Protein AF-A0A7W0RHY7-F1 (afdb_monomer_lite)

Sequence (65 aa):
MTLRLDADRAAELEAVAHTNDQSVAEVIRDAIDLMIQNAKNDKEFQARLKASMERNARVLERLAG

Radius of gyration: 18.5 Å; chains: 1; bounding box: 47×34×35 Å

pLDDT: mean 95.83, std 4.2, range [76.06, 98.38]

Secondary structure (DSSP, 8-state):
------HHHHHHHHHHHHHTT--HHHHHHHHHHHHHHHHHH-HHHHHHHHHHHHHHHHHHHHHH-

Structure (mmCIF, N/CA/C/O backbone):
data_AF-A0A7W0RHY7-F1
#
_entry.id   AF-A0A7W0RHY7-F1
#
loop_
_atom_site.group_PDB
_atom_site.id
_atom_site.type_symbol
_atom_site.label_atom_id
_atom_site.label_alt_id
_atom_site.label_comp_id
_atom_site.label_asym_id
_atom_site.label_entity_id
_atom_site.label_seq_id
_atom_site.pdbx_PDB_ins_code
_atom_site.Cartn_x
_atom_site.Cartn_y
_atom_site.Cartn_z
_atom_site.occupancy
_atom_site.B_iso_or_equiv
_atom_site.auth_seq_id
_atom_site.auth_comp_id
_atom_site.auth_asym_id
_atom_site.auth_atom_id
_atom_site.pdbx_PDB_model_num
ATOM 1 N N . MET A 1 1 ? -9.758 -5.600 -11.181 1.00 76.06 1 MET A N 1
ATOM 2 C CA . MET A 1 1 ? -9.024 -4.319 -11.078 1.00 76.06 1 MET A CA 1
ATOM 3 C C . MET A 1 1 ? -7.919 -4.334 -12.123 1.00 76.06 1 MET A C 1
ATOM 5 O O . MET A 1 1 ? -7.298 -5.377 -12.267 1.00 76.06 1 MET A O 1
ATOM 9 N N . THR A 1 2 ? -7.693 -3.234 -12.844 1.00 85.12 2 THR A N 1
ATOM 10 C CA . THR A 1 2 ? -6.617 -3.125 -13.847 1.00 85.12 2 THR A CA 1
ATOM 11 C C . THR A 1 2 ? -5.644 -2.043 -13.399 1.00 85.12 2 THR A C 1
ATOM 13 O O . THR A 1 2 ? -6.059 -0.902 -13.208 1.00 85.12 2 THR A O 1
ATOM 16 N N . LEU A 1 3 ? -4.372 -2.398 -13.218 1.00 85.75 3 LEU A N 1
ATOM 17 C CA . LEU A 1 3 ? -3.305 -1.452 -12.899 1.00 85.75 3 LEU A CA 1
ATOM 18 C C . LEU A 1 3 ? -2.687 -0.955 -14.207 1.00 85.75 3 LEU A C 1
ATOM 20 O O . LEU A 1 3 ? -2.293 -1.762 -15.045 1.00 85.75 3 LEU A O 1
ATOM 24 N N . ARG A 1 4 ? -2.636 0.365 -14.399 1.00 91.69 4 ARG A N 1
ATOM 25 C CA . ARG A 1 4 ? -1.938 0.977 -15.533 1.00 91.69 4 ARG A CA 1
ATOM 26 C C . ARG A 1 4 ? -0.588 1.474 -15.049 1.00 91.69 4 ARG A C 1
ATOM 28 O O . ARG A 1 4 ? -0.542 2.291 -14.134 1.00 91.69 4 ARG A O 1
ATOM 35 N N . LEU A 1 5 ? 0.468 0.975 -15.671 1.00 91.38 5 LEU A N 1
ATOM 36 C CA . LEU A 1 5 ? 1.838 1.417 -15.463 1.00 91.38 5 LEU A CA 1
ATOM 37 C C . LEU A 1 5 ? 2.332 2.057 -16.758 1.00 91.38 5 LEU A C 1
ATOM 39 O O . LEU A 1 5 ? 1.917 1.653 -17.848 1.00 91.38 5 LEU A O 1
ATOM 43 N N . ASP A 1 6 ? 3.180 3.071 -16.631 1.00 96.50 6 ASP A N 1
ATOM 44 C CA . ASP A 1 6 ? 3.997 3.512 -17.754 1.00 96.50 6 ASP A CA 1
ATOM 45 C C . ASP A 1 6 ? 4.989 2.402 -18.155 1.00 96.50 6 ASP A C 1
ATOM 47 O O . ASP A 1 6 ? 5.221 1.452 -17.401 1.00 96.50 6 ASP A O 1
ATOM 51 N N . ALA A 1 7 ? 5.516 2.490 -19.377 1.00 94.94 7 ALA A N 1
ATOM 52 C CA . ALA A 1 7 ? 6.337 1.430 -19.956 1.00 94.94 7 ALA A CA 1
ATOM 53 C C . ALA A 1 7 ? 7.615 1.170 -19.143 1.00 94.94 7 ALA A C 1
ATOM 55 O O . ALA A 1 7 ? 7.973 0.011 -18.932 1.00 94.94 7 ALA A O 1
ATOM 56 N N . ASP A 1 8 ? 8.250 2.231 -18.644 1.00 97.12 8 ASP A N 1
ATOM 57 C CA . ASP A 1 8 ? 9.493 2.130 -17.879 1.00 97.12 8 ASP A CA 1
ATOM 58 C C . ASP A 1 8 ? 9.238 1.410 -16.549 1.00 97.12 8 ASP A C 1
ATOM 60 O O . ASP A 1 8 ? 9.914 0.436 -16.220 1.00 97.12 8 ASP A O 1
ATOM 64 N N . ARG A 1 9 ? 8.175 1.792 -15.831 1.00 95.38 9 ARG A N 1
ATOM 65 C CA . ARG A 1 9 ? 7.783 1.142 -14.573 1.00 95.38 9 ARG A CA 1
ATOM 66 C C . ARG A 1 9 ? 7.382 -0.320 -14.758 1.00 95.38 9 ARG A C 1
ATOM 68 O O . ARG A 1 9 ? 7.626 -1.139 -13.874 1.00 95.38 9 ARG A O 1
ATOM 75 N N . ALA A 1 10 ? 6.723 -0.649 -15.869 1.00 95.50 10 ALA A N 1
ATOM 76 C CA . ALA A 1 10 ? 6.352 -2.026 -16.177 1.00 95.50 10 ALA A CA 1
ATOM 77 C C . ALA A 1 10 ? 7.602 -2.896 -16.379 1.00 95.50 10 ALA A C 1
ATOM 79 O O . ALA A 1 10 ? 7.698 -3.960 -15.771 1.00 95.50 10 ALA A O 1
ATOM 80 N N . ALA A 1 11 ? 8.581 -2.403 -17.144 1.00 97.06 11 ALA A N 1
ATOM 81 C CA . ALA A 1 11 ? 9.845 -3.097 -17.374 1.00 97.06 11 ALA A CA 1
ATOM 82 C C . ALA A 1 11 ? 10.657 -3.277 -16.078 1.00 97.06 11 ALA A C 1
ATOM 84 O O . ALA A 1 11 ? 11.186 -4.359 -15.823 1.00 97.06 11 ALA A O 1
ATOM 85 N N . GLU A 1 12 ? 10.718 -2.248 -15.225 1.00 97.25 12 GLU A N 1
ATOM 86 C CA . GLU A 1 12 ? 11.364 -2.338 -13.909 1.00 97.25 12 GLU A CA 1
ATOM 87 C C . GLU A 1 12 ? 10.712 -3.413 -13.026 1.00 97.25 12 GLU A C 1
ATOM 89 O O . GLU A 1 12 ? 11.403 -4.237 -12.423 1.00 97.25 12 GLU A O 1
ATOM 94 N N . LEU A 1 13 ? 9.378 -3.436 -12.968 1.00 96.00 13 LEU A N 1
ATOM 95 C CA . LEU A 1 13 ? 8.637 -4.409 -12.169 1.00 96.00 13 LEU A CA 1
ATOM 96 C C . LEU A 1 13 ? 8.808 -5.841 -12.697 1.00 96.00 13 LEU A C 1
ATOM 98 O O . LEU A 1 13 ? 8.970 -6.766 -11.902 1.00 96.00 13 LEU A O 1
ATOM 102 N N . GLU A 1 14 ? 8.799 -6.026 -14.018 1.00 96.44 14 GLU A N 1
ATOM 103 C CA . GLU A 1 14 ? 9.075 -7.315 -14.660 1.00 96.44 14 GLU A CA 1
ATOM 104 C C . GLU A 1 14 ? 10.484 -7.817 -14.331 1.00 96.44 14 GLU A C 1
ATOM 106 O O . GLU A 1 14 ? 10.646 -8.981 -13.964 1.00 96.44 14 GLU A O 1
ATOM 111 N N . ALA A 1 15 ? 11.492 -6.940 -14.383 1.00 97.81 15 ALA A N 1
ATOM 112 C CA . ALA A 1 15 ? 12.869 -7.290 -14.048 1.00 97.81 15 ALA A CA 1
ATOM 113 C C . ALA A 1 15 ? 13.020 -7.725 -12.580 1.00 97.81 15 ALA A C 1
ATOM 115 O O . ALA A 1 15 ? 13.692 -8.720 -12.293 1.00 97.81 15 ALA A O 1
ATOM 116 N N . VAL A 1 16 ? 12.371 -7.017 -11.650 1.00 96.56 16 VAL A N 1
ATOM 117 C CA . VAL A 1 16 ? 12.358 -7.383 -10.224 1.00 96.56 16 VAL A CA 1
ATOM 118 C C . VAL A 1 16 ? 11.667 -8.728 -10.011 1.00 96.56 16 VAL A C 1
ATOM 120 O O . VAL A 1 16 ? 12.212 -9.590 -9.325 1.00 96.56 16 VAL A O 1
ATOM 123 N N . ALA A 1 17 ? 10.492 -8.926 -10.613 1.00 97.38 17 ALA A N 1
ATOM 124 C CA . ALA A 1 17 ? 9.734 -10.166 -10.489 1.00 97.38 17 ALA A CA 1
ATOM 125 C C . ALA A 1 17 ? 10.540 -11.364 -11.015 1.00 97.38 17 ALA A C 1
ATOM 127 O O . ALA A 1 17 ? 10.725 -12.347 -10.299 1.00 97.38 17 ALA A O 1
ATOM 128 N N . HIS A 1 18 ? 11.116 -11.230 -12.213 1.00 97.38 18 HIS A N 1
ATOM 129 C CA . HIS A 1 18 ? 11.949 -12.261 -12.826 1.00 97.38 18 HIS A CA 1
ATOM 130 C C . HIS A 1 18 ? 13.189 -12.591 -11.983 1.00 97.38 18 HIS A C 1
ATOM 132 O O . HIS A 1 18 ? 13.528 -13.757 -11.824 1.00 97.38 18 HIS A O 1
ATOM 138 N N . THR A 1 19 ? 13.868 -11.587 -11.421 1.00 97.94 19 THR A N 1
ATOM 139 C CA . THR A 1 19 ? 15.066 -11.802 -10.583 1.00 97.94 19 THR A CA 1
ATOM 140 C C . THR A 1 19 ? 14.755 -12.593 -9.308 1.00 97.94 19 THR A C 1
ATOM 142 O O . THR A 1 19 ? 15.622 -13.300 -8.801 1.00 97.94 19 THR A O 1
ATOM 145 N N . ASN A 1 20 ? 13.525 -12.486 -8.801 1.00 95.94 20 ASN A N 1
ATOM 146 C CA . ASN A 1 20 ? 13.068 -13.170 -7.594 1.00 95.94 20 ASN A CA 1
ATOM 147 C C . ASN A 1 20 ? 12.306 -14.479 -7.884 1.00 95.94 20 ASN A C 1
ATOM 149 O O . ASN A 1 20 ? 11.697 -15.020 -6.965 1.00 95.94 20 ASN A O 1
ATOM 153 N N . ASP A 1 21 ? 12.297 -14.970 -9.131 1.00 97.31 21 ASP A N 1
ATOM 154 C CA . ASP A 1 21 ? 11.507 -16.137 -9.564 1.00 97.31 21 ASP A CA 1
ATOM 155 C C . ASP A 1 21 ? 10.000 -16.016 -9.233 1.00 97.31 21 ASP A C 1
ATOM 157 O O . ASP A 1 21 ? 9.310 -17.004 -8.975 1.00 97.31 21 ASP A O 1
ATOM 161 N N . GLN A 1 22 ? 9.466 -14.789 -9.247 1.00 97.56 22 GLN A N 1
ATOM 162 C CA . GLN A 1 22 ? 8.057 -14.488 -8.980 1.00 97.56 22 GLN A CA 1
ATOM 163 C C . GLN A 1 22 ? 7.355 -13.964 -10.236 1.00 97.56 22 GLN A C 1
ATOM 165 O O . GLN A 1 22 ? 7.954 -13.338 -11.111 1.00 97.56 22 GLN A O 1
ATOM 170 N N . SER A 1 23 ? 6.036 -14.145 -10.312 1.00 96.81 23 SER A N 1
ATOM 171 C CA . SER A 1 23 ? 5.228 -13.420 -11.293 1.00 96.81 23 SER A CA 1
ATOM 172 C C . SER A 1 23 ? 5.013 -11.964 -10.866 1.00 96.81 23 SER A C 1
ATOM 174 O O . SER A 1 23 ? 4.889 -11.650 -9.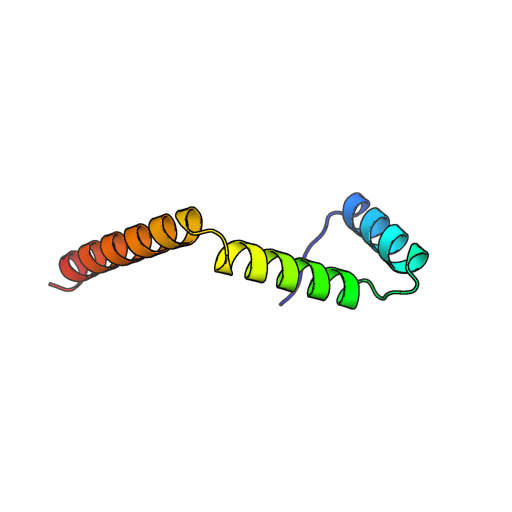682 1.00 96.81 23 SER A O 1
ATOM 176 N N . VAL A 1 24 ? 4.849 -11.061 -11.840 1.00 94.06 24 VAL A N 1
ATOM 177 C CA . VAL A 1 24 ? 4.458 -9.658 -11.584 1.00 94.06 24 VAL A CA 1
ATOM 178 C C . VAL A 1 24 ? 3.199 -9.576 -10.711 1.00 94.06 24 VAL A C 1
ATOM 180 O O . VAL A 1 24 ? 3.082 -8.713 -9.842 1.00 94.06 24 VAL A O 1
ATOM 183 N N . ALA A 1 25 ? 2.251 -10.496 -10.910 1.00 93.62 25 ALA A N 1
ATOM 184 C CA . ALA A 1 25 ? 1.021 -10.541 -10.131 1.00 93.62 25 ALA A CA 1
ATOM 185 C C . ALA A 1 25 ? 1.261 -10.880 -8.651 1.00 93.62 25 ALA A C 1
ATOM 187 O O . ALA A 1 25 ? 0.544 -10.359 -7.802 1.00 93.62 25 ALA A O 1
ATOM 188 N N . GLU A 1 26 ? 2.231 -11.739 -8.337 1.00 95.88 26 GLU A N 1
ATOM 189 C CA . GLU A 1 26 ? 2.608 -12.059 -6.954 1.00 95.88 26 GLU A CA 1
ATOM 190 C C . GLU A 1 26 ? 3.283 -10.871 -6.282 1.00 95.88 26 GLU A C 1
ATOM 192 O O . GLU A 1 26 ? 2.813 -10.443 -5.233 1.00 95.88 26 GLU A O 1
ATOM 197 N N . VAL A 1 27 ? 4.264 -10.248 -6.942 1.00 95.50 27 VAL A N 1
ATOM 198 C CA . VAL A 1 27 ? 4.943 -9.050 -6.418 1.00 95.50 27 VAL A CA 1
ATOM 199 C C . VAL A 1 27 ? 3.939 -7.944 -6.076 1.00 95.50 27 VAL A C 1
ATOM 201 O O . VAL A 1 27 ? 4.023 -7.311 -5.024 1.00 95.50 27 VAL A O 1
ATOM 204 N N . ILE A 1 28 ? 2.943 -7.727 -6.941 1.00 94.81 28 ILE A N 1
ATOM 205 C CA . ILE A 1 28 ? 1.885 -6.742 -6.692 1.00 94.81 28 ILE A CA 1
ATOM 206 C C . ILE A 1 28 ? 0.996 -7.139 -5.510 1.00 94.81 28 ILE A C 1
ATOM 208 O O . ILE A 1 28 ? 0.630 -6.268 -4.720 1.00 94.81 28 ILE A O 1
ATOM 212 N N . ARG A 1 29 ? 0.633 -8.420 -5.368 1.00 94.69 29 ARG A N 1
ATOM 213 C CA . ARG A 1 29 ? -0.156 -8.883 -4.214 1.00 94.69 29 ARG A CA 1
ATOM 214 C C . ARG A 1 29 ? 0.609 -8.674 -2.912 1.00 94.69 29 ARG A C 1
ATOM 216 O O . ARG A 1 29 ? 0.058 -8.063 -2.001 1.00 94.69 29 ARG A O 1
ATOM 223 N N . ASP A 1 30 ? 1.877 -9.067 -2.874 1.00 95.69 30 ASP A N 1
ATOM 224 C CA . ASP A 1 30 ? 2.736 -8.924 -1.698 1.00 95.69 30 ASP A CA 1
ATOM 225 C C . ASP A 1 30 ? 2.894 -7.446 -1.302 1.00 95.69 30 ASP A C 1
ATOM 227 O O . ASP A 1 30 ? 2.768 -7.083 -0.130 1.00 95.69 30 ASP A O 1
ATOM 231 N N . ALA A 1 31 ? 3.088 -6.559 -2.285 1.00 95.00 31 ALA A N 1
ATOM 232 C CA . ALA A 1 31 ? 3.171 -5.118 -2.054 1.00 95.00 31 ALA A CA 1
ATOM 233 C C . ALA A 1 31 ? 1.859 -4.527 -1.504 1.00 95.00 31 ALA A C 1
ATOM 235 O O . ALA A 1 31 ? 1.886 -3.684 -0.601 1.00 95.00 31 ALA A O 1
ATOM 236 N N . ILE A 1 32 ? 0.705 -4.965 -2.023 1.00 95.88 32 ILE A N 1
ATOM 237 C CA . ILE A 1 32 ? -0.614 -4.544 -1.528 1.00 95.88 32 ILE A CA 1
ATOM 238 C C . ILE A 1 32 ? -0.820 -5.020 -0.088 1.00 95.88 32 ILE A C 1
ATOM 240 O O . ILE A 1 32 ? -1.231 -4.223 0.760 1.00 95.88 32 ILE A O 1
ATOM 244 N N . ASP A 1 33 ? -0.511 -6.282 0.203 1.00 97.88 33 ASP A N 1
ATOM 245 C CA . ASP A 1 33 ? -0.658 -6.850 1.541 1.00 97.88 33 ASP A CA 1
ATOM 246 C C . ASP A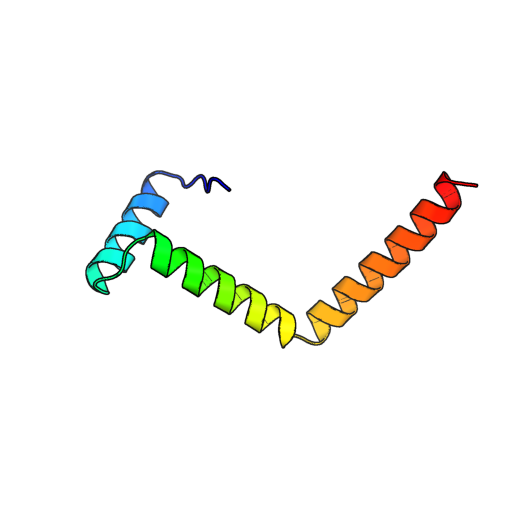 1 33 ? 0.227 -6.115 2.545 1.00 97.88 33 ASP A C 1
ATOM 248 O O . ASP A 1 33 ? -0.258 -5.699 3.601 1.00 97.88 33 ASP A O 1
ATOM 252 N N . LEU A 1 34 ? 1.487 -5.851 2.191 1.00 97.88 34 LEU A N 1
ATOM 253 C CA . LEU A 1 34 ? 2.393 -5.058 3.016 1.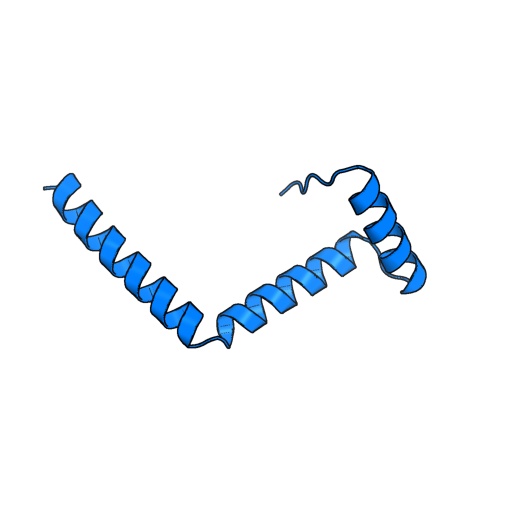00 97.88 34 LEU A CA 1
ATOM 254 C C . LEU A 1 34 ? 1.835 -3.653 3.279 1.00 97.88 34 LEU A C 1
ATOM 256 O O . LEU A 1 34 ? 1.813 -3.201 4.425 1.00 97.88 34 LEU A O 1
ATOM 260 N N . MET A 1 35 ? 1.332 -2.969 2.248 1.00 97.88 35 MET A N 1
ATOM 261 C CA . MET A 1 35 ? 0.747 -1.634 2.398 1.00 97.88 35 MET A CA 1
ATOM 262 C C . MET A 1 35 ? -0.469 -1.645 3.337 1.00 97.88 35 MET A C 1
ATOM 264 O O . MET A 1 35 ? -0.597 -0.773 4.199 1.00 97.88 35 MET A O 1
ATOM 268 N N . ILE A 1 36 ? -1.341 -2.651 3.220 1.00 97.75 36 ILE A N 1
ATOM 269 C CA . ILE A 1 36 ? -2.506 -2.816 4.098 1.00 97.75 36 ILE A CA 1
ATOM 270 C C . ILE A 1 36 ? -2.071 -3.117 5.534 1.00 97.75 36 ILE A C 1
ATOM 272 O O . ILE A 1 36 ? -2.640 -2.555 6.470 1.00 97.75 36 ILE A O 1
ATOM 276 N N . GLN A 1 37 ? -1.080 -3.986 5.738 1.00 98.38 37 GLN A N 1
ATOM 277 C CA . GLN A 1 37 ? -0.575 -4.295 7.077 1.00 98.38 37 GLN A CA 1
ATOM 278 C C . GLN A 1 37 ? 0.060 -3.071 7.735 1.00 98.38 37 GLN A C 1
ATOM 280 O O . GLN A 1 37 ? -0.215 -2.791 8.902 1.00 98.38 37 GLN A O 1
ATOM 285 N N . ASN A 1 38 ? 0.820 -2.280 6.979 1.00 98.00 38 ASN A N 1
ATOM 286 C CA . ASN A 1 38 ? 1.368 -1.020 7.471 1.00 98.00 38 ASN A CA 1
ATOM 287 C C . ASN A 1 38 ? 0.247 -0.067 7.904 1.00 98.00 38 ASN A C 1
ATOM 289 O O . ASN A 1 38 ? 0.279 0.446 9.020 1.00 98.00 38 ASN A O 1
ATOM 293 N N . ALA A 1 39 ? -0.809 0.082 7.100 1.00 97.88 39 ALA A N 1
ATOM 294 C CA . ALA A 1 39 ? -1.972 0.893 7.464 1.00 97.88 39 ALA A CA 1
ATOM 295 C C . ALA A 1 39 ? -2.736 0.354 8.697 1.00 97.88 39 ALA A C 1
ATOM 297 O O . ALA A 1 39 ? -3.253 1.123 9.509 1.00 97.88 39 ALA A O 1
ATOM 298 N N . LYS A 1 40 ? -2.801 -0.973 8.874 1.00 97.50 40 LYS A N 1
ATOM 299 C CA . LYS A 1 40 ? -3.391 -1.625 10.061 1.00 97.50 40 LYS A CA 1
ATOM 300 C C . LYS A 1 40 ? -2.560 -1.444 11.332 1.00 97.50 40 LYS A C 1
ATOM 302 O O . LYS A 1 40 ? -3.113 -1.554 12.425 1.00 97.50 40 LYS A O 1
ATOM 307 N N . ASN A 1 41 ? -1.270 -1.168 11.209 1.00 97.56 41 ASN A N 1
ATOM 308 C CA . ASN A 1 41 ? -0.383 -0.990 12.357 1.00 97.56 41 ASN A CA 1
ATOM 309 C C . ASN A 1 41 ? -0.061 0.488 12.634 1.00 97.56 41 ASN A C 1
ATOM 311 O O . ASN A 1 41 ? 0.320 0.827 13.753 1.00 97.56 41 ASN A O 1
ATOM 315 N N . ASP A 1 42 ? -0.295 1.380 11.671 1.00 98.25 42 ASP A N 1
ATOM 316 C CA . ASP A 1 42 ? -0.134 2.826 11.820 1.00 98.25 42 ASP A CA 1
ATOM 317 C C . ASP A 1 42 ? -1.317 3.449 12.593 1.00 98.25 42 ASP A C 1
ATOM 319 O O . ASP A 1 42 ? -2.418 3.669 12.071 1.00 98.25 42 ASP A O 1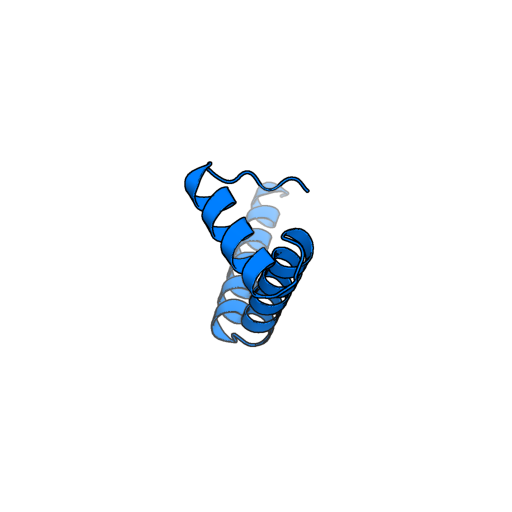
ATOM 323 N N . LYS A 1 43 ? -1.076 3.763 13.872 1.00 97.94 43 LYS A N 1
ATOM 324 C CA . LYS A 1 43 ? -2.058 4.412 14.757 1.00 97.94 43 LYS A CA 1
ATOM 325 C C . LYS A 1 43 ? -2.423 5.822 14.312 1.00 97.94 43 LYS A C 1
ATOM 327 O O . LYS A 1 43 ? -3.571 6.232 14.497 1.00 97.94 43 LYS A O 1
ATOM 332 N N . GLU A 1 44 ? -1.495 6.553 13.711 1.00 98.00 44 GLU A N 1
ATOM 333 C CA . GLU A 1 44 ? -1.780 7.893 13.216 1.00 98.00 44 GLU A CA 1
ATOM 334 C C . GLU A 1 44 ? -2.651 7.832 11.961 1.00 98.00 44 GLU A C 1
ATOM 336 O O . GLU A 1 44 ? -3.614 8.592 11.846 1.00 98.00 44 GLU A O 1
ATOM 341 N N . PHE A 1 45 ? -2.381 6.893 11.048 1.00 98.00 45 PHE A N 1
ATOM 342 C CA . PHE A 1 45 ? -3.252 6.634 9.899 1.00 98.00 45 PHE A CA 1
ATOM 343 C C . PHE A 1 45 ? -4.670 6.281 10.344 1.00 98.00 45 PHE A C 1
ATOM 345 O O . PHE A 1 45 ? -5.631 6.858 9.834 1.00 98.00 45 PHE A O 1
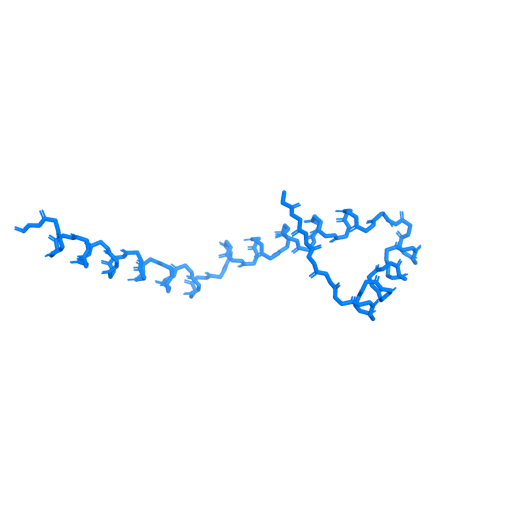ATOM 352 N N . GLN A 1 46 ? -4.811 5.403 11.339 1.00 98.38 46 GLN A N 1
ATOM 353 C CA . GLN A 1 46 ? -6.115 5.044 11.906 1.00 98.38 46 GLN A CA 1
ATOM 354 C C . GLN A 1 46 ? -6.852 6.255 12.479 1.00 98.38 46 GLN A C 1
ATOM 356 O O . GLN A 1 46 ? -8.043 6.432 12.214 1.00 98.38 46 GLN A O 1
ATOM 361 N N . ALA A 1 47 ? -6.153 7.113 13.226 1.00 98.31 47 ALA A N 1
ATOM 362 C CA . ALA A 1 47 ? -6.734 8.331 13.778 1.00 98.31 47 ALA A CA 1
ATOM 363 C C . ALA A 1 47 ? -7.189 9.298 12.669 1.00 98.31 47 ALA A C 1
ATOM 365 O O . ALA A 1 47 ? -8.318 9.794 12.712 1.00 98.31 47 ALA A O 1
ATOM 366 N N . ARG A 1 48 ? -6.358 9.511 11.636 1.00 97.88 48 ARG A N 1
ATOM 367 C CA . ARG A 1 48 ? -6.705 10.340 10.466 1.00 97.88 48 ARG A CA 1
ATOM 368 C C . ARG A 1 48 ? -7.910 9.781 9.708 1.00 97.88 48 ARG A C 1
ATOM 370 O O . ARG A 1 48 ? -8.812 10.540 9.347 1.00 97.88 48 ARG A O 1
ATOM 377 N N . LEU A 1 49 ? -7.955 8.464 9.494 1.00 98.06 49 LEU A N 1
ATOM 378 C CA . LEU A 1 49 ? -9.067 7.795 8.821 1.00 98.06 49 LEU A CA 1
ATOM 379 C C . LEU A 1 49 ? -10.371 7.964 9.612 1.00 98.06 49 LEU A C 1
ATOM 381 O O . LEU A 1 49 ? -11.377 8.384 9.038 1.00 98.06 49 LEU A O 1
ATOM 385 N N . LYS A 1 50 ? -10.340 7.731 10.931 1.00 98.12 50 LYS A N 1
ATOM 386 C CA . LYS A 1 50 ? -11.501 7.920 11.813 1.00 98.12 50 LYS A CA 1
ATOM 387 C C . LYS A 1 50 ? -12.012 9.363 11.779 1.00 98.12 50 LYS A C 1
ATOM 389 O O . LYS A 1 50 ? -13.201 9.586 11.563 1.00 98.12 50 LYS A O 1
ATOM 394 N N . ALA A 1 51 ? -11.118 10.343 11.904 1.00 98.12 51 ALA A N 1
ATOM 395 C CA . ALA A 1 51 ? -11.483 11.756 11.836 1.00 98.12 51 ALA A CA 1
ATOM 396 C C . ALA A 1 51 ? -12.119 12.133 10.482 1.00 98.12 51 ALA A C 1
ATOM 398 O O . ALA A 1 51 ? -13.081 12.906 10.432 1.00 98.12 51 ALA A O 1
ATOM 399 N N . SER A 1 52 ? -11.620 11.564 9.376 1.00 97.88 52 SER A N 1
ATOM 400 C CA . SER A 1 52 ? -12.205 11.758 8.044 1.00 97.88 52 SER A CA 1
ATOM 401 C C . SER A 1 52 ? -13.624 11.190 7.953 1.00 97.88 52 SER A C 1
ATOM 403 O O . SER A 1 52 ? -14.521 11.878 7.462 1.00 97.88 52 SER A O 1
ATOM 405 N N . MET A 1 53 ? -13.852 9.983 8.485 1.00 98.19 53 MET A N 1
ATOM 406 C CA . MET A 1 53 ? -15.181 9.361 8.533 1.00 98.19 53 MET A CA 1
ATOM 407 C C . MET A 1 53 ? -16.175 10.205 9.333 1.00 98.19 53 MET A C 1
ATOM 409 O O . MET A 1 53 ? -17.263 10.492 8.840 1.00 98.19 53 MET A O 1
ATOM 413 N N . GLU A 1 54 ? -15.792 10.668 10.525 1.00 98.12 54 GLU A N 1
ATOM 414 C CA . GLU A 1 54 ? -16.642 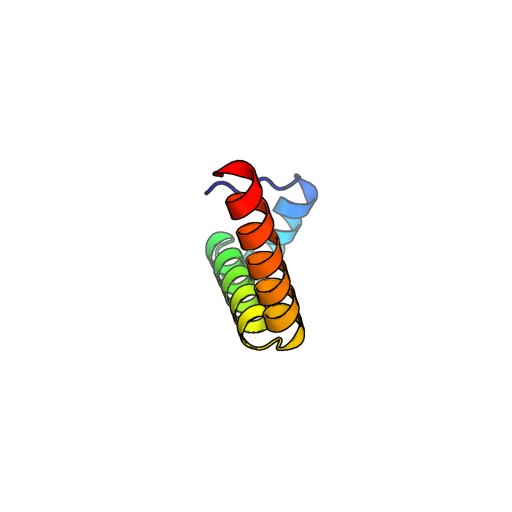11.525 11.359 1.00 98.12 54 GLU A CA 1
ATOM 415 C C . GLU A 1 54 ? -16.974 12.855 10.668 1.00 98.12 54 GLU A C 1
ATOM 417 O O . GLU A 1 54 ? -18.110 13.330 10.715 1.00 98.12 54 GLU A O 1
ATOM 422 N N . ARG A 1 55 ? -15.994 13.464 9.985 1.00 97.25 55 ARG A N 1
ATOM 423 C CA . ARG A 1 55 ? -16.221 14.681 9.195 1.00 97.25 55 ARG A CA 1
ATOM 424 C C . ARG A 1 55 ? -17.225 14.433 8.072 1.00 97.25 55 ARG A C 1
ATOM 426 O O . ARG A 1 55 ? -18.123 15.251 7.887 1.00 97.25 55 ARG A O 1
ATOM 433 N N . ASN A 1 56 ? -17.078 13.330 7.342 1.00 98.12 56 ASN A N 1
ATOM 434 C CA . ASN A 1 56 ? -17.964 12.983 6.235 1.00 98.12 56 ASN A CA 1
ATOM 435 C C . ASN A 1 56 ? -19.386 12.667 6.726 1.00 98.12 56 ASN A C 1
ATOM 437 O O . ASN A 1 56 ? -20.338 13.115 6.096 1.00 98.12 56 ASN A O 1
ATOM 441 N N . ALA A 1 57 ? -19.537 11.989 7.870 1.00 97.44 57 ALA A N 1
ATOM 442 C CA . ALA A 1 57 ? -20.841 11.730 8.484 1.00 97.44 57 ALA A CA 1
ATOM 443 C C . ALA A 1 57 ? -21.586 13.038 8.802 1.00 97.44 57 ALA A C 1
ATOM 445 O O . ALA A 1 57 ? -22.718 13.221 8.367 1.00 97.44 57 ALA A O 1
ATOM 446 N N . ARG A 1 58 ? -20.907 14.010 9.429 1.00 97.31 58 ARG A N 1
ATOM 447 C CA . ARG A 1 58 ? -21.483 15.343 9.696 1.00 97.31 58 ARG A CA 1
ATOM 448 C C . ARG A 1 58 ? -21.857 16.109 8.428 1.00 97.31 58 ARG A C 1
ATOM 450 O O . ARG A 1 58 ? -22.780 16.916 8.442 1.00 97.31 58 ARG A O 1
ATOM 457 N N . VAL A 1 59 ? -21.092 15.947 7.346 1.00 97.94 59 VAL A N 1
ATOM 458 C CA . VAL A 1 59 ? -21.436 16.553 6.048 1.00 97.94 59 VAL A CA 1
ATOM 459 C C . VAL A 1 59 ? -22.697 15.900 5.493 1.00 97.94 59 VAL A C 1
ATOM 461 O O . VAL A 1 59 ? -23.591 16.618 5.064 1.00 97.94 59 VAL A O 1
ATOM 464 N N . LEU A 1 60 ? -22.782 14.570 5.541 1.00 97.88 60 LEU A N 1
ATOM 465 C CA . LEU A 1 60 ? -23.936 13.823 5.054 1.00 97.88 60 LEU A CA 1
ATOM 466 C C . LEU A 1 60 ? -25.217 14.193 5.812 1.00 97.88 60 LEU A C 1
ATOM 468 O O . LEU A 1 60 ? -26.226 14.452 5.169 1.00 97.88 60 LEU A O 1
ATOM 472 N N . GLU A 1 61 ? -25.167 14.300 7.142 1.00 97.38 61 GLU A N 1
ATOM 473 C CA . GLU A 1 61 ? -26.303 14.738 7.972 1.00 97.38 61 GLU A CA 1
ATOM 474 C C . GLU A 1 61 ? -26.862 16.095 7.525 1.00 97.38 61 GLU A C 1
ATOM 476 O O . GLU A 1 61 ? -28.072 16.256 7.416 1.00 97.38 61 GLU A O 1
ATOM 481 N N . ARG A 1 62 ? -25.988 17.059 7.203 1.00 96.12 62 ARG A N 1
ATOM 482 C CA . ARG A 1 62 ? -26.405 18.384 6.712 1.00 96.12 62 ARG A CA 1
ATOM 483 C C . ARG A 1 62 ? -26.956 18.381 5.291 1.00 96.12 62 ARG A C 1
ATOM 485 O O . ARG A 1 62 ? -27.635 19.326 4.924 1.00 96.12 62 ARG A O 1
ATOM 492 N N . LEU A 1 63 ? -26.572 17.406 4.470 1.00 96.56 63 LEU A N 1
ATOM 493 C CA . LEU A 1 63 ? -27.054 17.293 3.091 1.00 96.56 63 LEU A CA 1
ATOM 494 C C . LEU A 1 63 ? -28.371 16.513 3.003 1.00 96.56 63 LEU A C 1
ATOM 496 O O . LEU A 1 63 ? -29.088 16.659 2.019 1.00 96.56 63 LEU A O 1
ATOM 500 N N . ALA A 1 64 ? -28.647 15.653 3.986 1.00 93.50 64 ALA A N 1
ATOM 501 C CA . ALA A 1 64 ? -29.822 14.787 4.020 1.00 93.50 64 ALA A CA 1
ATOM 502 C C . ALA A 1 64 ? -31.000 15.355 4.836 1.00 93.50 64 ALA A C 1
ATOM 504 O O . ALA A 1 64 ? -32.101 14.816 4.726 1.00 93.50 64 ALA A O 1
ATOM 505 N N . GLY A 1 65 ? -30.768 16.383 5.660 1.00 77.69 65 GLY A N 1
ATOM 506 C CA . GLY A 1 65 ? -31.800 17.132 6.391 1.00 77.69 65 GLY A CA 1
ATOM 507 C C . GLY A 1 65 ? -32.153 18.438 5.701 1.00 77.69 65 GLY A C 1
ATOM 508 O O . GLY A 1 65 ? -33.339 18.822 5.787 1.00 77.69 65 GLY A O 1
#

Foldseek 3Di:
DDDDDDPVVVVVLCVVQVVVVHDSVVVVVVVVVVVVVCCVPDPVNVVVVVVVVVVVVVVVVVVVD